Protein AF-A0A349HLI1-F1 (afdb_monomer)

Foldseek 3Di:
DPWDKDWDWWQFVVVRDTAIKIKTFACDPLQLVLCVVPQLVLLVVLVVVCVVVVPPFDNPPCNVDRVVVVRVVQVVDPQKIKMFMGGPNGTFKIWMKGWPPDFDPPPVGGRPTAIGTPDIDGRQLQRPRSNPPRGIDDRVVVVVVVRVVVRVVVPD

Radius of gyration: 16.55 Å; Cα contacts (8 Å, |Δi|>4): 261; chains: 1; bounding box: 39×35×40 Å

Mean predicted aligned error: 4.8 Å

Secondary structure (DSSP, 8-state):
----EEEEEEEETTTTEEEEEEEESS--HHHHHHIIIIIHHHHHHHHHHHHHT-------GGGG--HHHHHHHHHH-TTEEEEEEEETTEEEEEEEEE-SS-B--SGGGTT-B--EEEEEEE-GGGSTTTSSSPSEE-HHHHHHHHHHHHHHHTT-

Nearest PDB structures (foldseek):
  1s60-assembly1_A-2  TM=6.247E-01  e=1.470E-02  Salmonella enterica subsp. enterica serovar Enteritidis
  3mgd-assembly2_B  TM=5.304E-01  e=5.511E-03  Clostridium acetobutylicum
  1tiq-assembly1_A  TM=5.776E-01  e=2.259E-02  Bacillus subtilis
  4e2a-assembly1_A  TM=5.564E-01  e=2.124E-02  Streptococcus mutans
  2q0y-assembly1_A-2  TM=5.492E-01  e=8.707E-02  Cupriavidus pinatubonensis JMP134

Solvent-accessible surface area (backbone atoms only — not comparable to full-atom values): 8684 Å² total; per-residue (Å²): 131,84,77,52,70,42,85,44,71,32,39,31,55,89,77,75,37,80,40,74,27,37,40,32,67,38,61,51,72,65,48,45,49,41,41,61,70,49,35,52,55,46,45,55,51,36,50,52,55,34,65,75,61,75,49,90,45,62,72,64,89,63,75,84,63,57,61,63,63,50,41,53,54,28,75,73,35,91,49,31,44,31,28,27,32,34,42,92,90,37,62,46,30,44,36,34,34,38,44,76,82,48,56,37,78,52,82,96,45,55,71,38,56,38,67,41,77,80,43,76,49,62,32,45,46,43,36,78,66,42,35,77,80,38,51,49,43,57,63,69,58,51,52,54,48,48,50,51,52,50,26,54,72,75,68,91

Sequence (156 aa):
MTNQTFPISLLHIPTDKPVDAELLCTIGKEQIADWEKFWIPAKKEGLKASQESQLHKSIPGSRHWNWDKKANHANSFLACSGYSIVCEGRTEGLMVITKSIHSARLESQKGKPLIYVDYIETAPWNIKGFMPPGKYSGIGSIFLNTAIQVSVHEGY

pLDDT: mean 90.2, std 10.73, range [41.09, 98.56]

Structure (mmCIF, N/CA/C/O backbone):
data_AF-A0A349HLI1-F1
#
_entry.id   AF-A0A349HLI1-F1
#
loop_
_atom_site.group_PDB
_atom_site.id
_atom_site.type_symbol
_atom_site.label_atom_id
_atom_site.label_alt_id
_atom_site.label_comp_id
_atom_site.label_asym_id
_atom_site.label_entity_id
_atom_site.label_seq_id
_atom_site.pdbx_PDB_ins_code
_atom_site.Cartn_x
_atom_site.Cartn_y
_atom_site.Cartn_z
_atom_site.occupancy
_atom_site.B_iso_or_equiv
_atom_site.auth_seq_id
_atom_site.auth_comp_id
_atom_site.auth_asym_id
_atom_site.auth_atom_id
_atom_site.pdbx_PDB_model_num
ATOM 1 N N . MET A 1 1 ? 1.586 -15.143 15.182 1.00 41.09 1 MET A N 1
ATOM 2 C CA . MET A 1 1 ? 0.354 -14.497 14.691 1.00 41.09 1 MET A CA 1
ATOM 3 C C . MET A 1 1 ? 0.282 -14.810 13.212 1.00 41.09 1 MET A C 1
ATOM 5 O O . MET A 1 1 ? 1.237 -14.513 12.510 1.00 41.09 1 MET A O 1
ATOM 9 N N . THR A 1 2 ? -0.735 -15.536 12.769 1.00 45.56 2 THR A N 1
ATOM 10 C CA . THR A 1 2 ? -0.939 -15.854 11.352 1.00 45.56 2 THR A CA 1
ATOM 11 C C . THR A 1 2 ? -1.251 -14.555 10.616 1.00 45.56 2 THR A C 1
ATOM 13 O O . THR A 1 2 ? -2.213 -13.875 10.961 1.00 45.56 2 THR A O 1
ATOM 16 N N . ASN A 1 3 ? -0.412 -14.177 9.650 1.00 65.88 3 ASN A N 1
ATOM 17 C CA . ASN 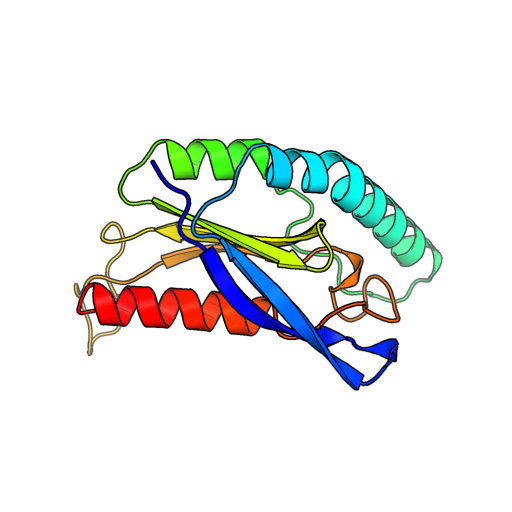A 1 3 ? -0.676 -13.020 8.801 1.00 65.88 3 ASN A CA 1
ATOM 18 C C . ASN A 1 3 ? -1.931 -13.317 7.981 1.00 65.88 3 ASN A C 1
ATOM 20 O O . ASN A 1 3 ? -1.923 -14.224 7.153 1.00 65.88 3 ASN A O 1
ATOM 24 N N . GLN A 1 4 ? -3.014 -12.592 8.247 1.00 88.44 4 GLN A N 1
ATOM 25 C CA . GLN A 1 4 ? -4.243 -12.727 7.481 1.00 88.44 4 GLN A CA 1
ATOM 26 C C . GLN A 1 4 ? -4.014 -12.197 6.064 1.00 88.44 4 GLN A C 1
ATOM 28 O O . GLN A 1 4 ? -3.481 -11.097 5.887 1.00 88.44 4 GLN A O 1
ATOM 33 N N . THR A 1 5 ? -4.407 -12.991 5.072 1.00 94.06 5 THR A N 1
ATOM 34 C CA . THR A 1 5 ? -4.314 -12.651 3.653 1.00 94.06 5 THR A CA 1
ATOM 35 C C . THR A 1 5 ? -5.683 -12.766 2.995 1.00 94.06 5 THR A C 1
ATOM 37 O O . THR A 1 5 ? -6.521 -13.572 3.405 1.00 94.06 5 THR A O 1
ATOM 40 N N . PHE A 1 6 ? -5.922 -11.931 1.989 1.00 96.50 6 PHE A N 1
ATOM 41 C CA . PHE A 1 6 ? -7.156 -11.918 1.215 1.00 96.50 6 PHE A CA 1
ATOM 42 C C . PHE A 1 6 ? -6.840 -11.918 -0.282 1.00 96.50 6 PHE A C 1
ATOM 44 O O . PHE A 1 6 ? -6.032 -11.092 -0.717 1.00 96.50 6 PHE A O 1
ATOM 51 N N . PRO A 1 7 ? -7.484 -12.787 -1.080 1.00 97.44 7 PRO A N 1
ATOM 52 C CA . PRO A 1 7 ? -7.351 -12.738 -2.527 1.00 97.44 7 PRO A CA 1
ATOM 53 C C . PRO A 1 7 ? -8.019 -11.471 -3.066 1.00 97.44 7 PRO A C 1
ATOM 55 O O . PRO A 1 7 ? -9.134 -11.114 -2.679 1.00 97.44 7 PRO A O 1
ATOM 58 N N . ILE A 1 8 ? -7.328 -10.793 -3.971 1.00 97.88 8 ILE A N 1
ATOM 59 C CA . ILE A 1 8 ? -7.789 -9.595 -4.672 1.00 97.88 8 ILE A CA 1
ATOM 60 C C . ILE A 1 8 ? -7.385 -9.696 -6.145 1.00 97.88 8 ILE A C 1
ATOM 62 O O . ILE A 1 8 ? -6.603 -10.560 -6.533 1.00 97.88 8 ILE A O 1
ATOM 66 N N . SER A 1 9 ? -7.894 -8.787 -6.973 1.00 97.62 9 SER A N 1
ATOM 67 C CA . SER A 1 9 ? -7.484 -8.688 -8.371 1.00 97.62 9 SER A CA 1
ATOM 68 C C . SER A 1 9 ? -6.987 -7.284 -8.689 1.00 97.62 9 SER A C 1
ATOM 70 O O . SER A 1 9 ? -7.598 -6.291 -8.285 1.00 97.62 9 SER A O 1
ATOM 72 N N . LEU A 1 10 ? -5.870 -7.206 -9.409 1.00 97.44 10 LEU A N 1
ATOM 73 C CA . LEU A 1 10 ? -5.335 -5.974 -9.983 1.00 97.44 10 LEU A CA 1
ATOM 74 C C . LEU A 1 10 ? -5.525 -5.991 -11.496 1.00 97.44 10 LEU A C 1
ATOM 76 O O . LEU A 1 10 ? -5.488 -7.046 -12.119 1.00 97.44 10 LEU A O 1
ATOM 80 N N . LEU A 1 11 ? -5.658 -4.820 -12.112 1.00 97.38 11 LEU A N 1
ATOM 81 C CA . LEU A 1 11 ? -5.651 -4.722 -13.570 1.00 97.38 11 LEU A CA 1
ATOM 82 C C . LEU A 1 11 ? -4.210 -4.547 -14.056 1.00 97.38 11 LEU A C 1
ATOM 84 O O . LEU A 1 11 ? -3.567 -3.545 -13.730 1.00 97.38 11 LEU A O 1
ATOM 88 N N . HIS A 1 12 ? -3.715 -5.494 -14.849 1.00 96.94 12 HIS A N 1
ATOM 89 C CA . HIS A 1 12 ? -2.435 -5.376 -15.539 1.00 96.94 12 HIS A CA 1
ATOM 90 C C . HIS A 1 12 ? -2.589 -4.469 -16.759 1.00 96.94 12 HIS A C 1
ATOM 92 O O . HIS A 1 12 ? -3.244 -4.826 -17.738 1.00 96.94 12 HIS A O 1
ATOM 98 N N . ILE A 1 13 ? -1.983 -3.286 -16.687 1.00 94.25 13 ILE A N 1
ATOM 99 C CA . ILE A 1 13 ? -2.184 -2.197 -17.650 1.00 94.25 13 ILE A CA 1
ATOM 100 C C . ILE A 1 13 ? -1.736 -2.587 -19.071 1.00 94.25 13 ILE A C 1
ATOM 102 O O . ILE A 1 13 ? -2.492 -2.320 -20.002 1.00 94.25 13 ILE A O 1
ATOM 106 N N . PRO A 1 14 ? -0.570 -3.233 -19.292 1.00 93.50 14 PRO A N 1
ATOM 107 C CA . PRO A 1 14 ? -0.134 -3.587 -20.644 1.00 93.50 14 PRO A CA 1
ATOM 108 C C . PRO A 1 14 ? -1.065 -4.553 -21.384 1.00 93.50 14 PRO A C 1
ATOM 110 O O . PRO A 1 14 ? -1.146 -4.496 -22.607 1.00 93.50 14 PRO A O 1
ATOM 113 N N . THR A 1 15 ? -1.734 -5.463 -20.668 1.00 94.75 15 THR A N 1
ATOM 114 C CA . THR A 1 15 ? -2.597 -6.487 -21.286 1.00 94.75 15 THR A CA 1
ATOM 115 C C . THR A 1 15 ? -4.085 -6.222 -21.111 1.00 94.75 15 THR A C 1
ATOM 117 O O . THR A 1 15 ? -4.874 -6.977 -21.667 1.00 94.75 15 THR A O 1
ATOM 120 N N . ASP A 1 16 ? -4.453 -5.228 -20.302 1.00 94.62 16 ASP A N 1
ATOM 121 C CA . ASP A 1 16 ? -5.826 -4.919 -19.890 1.00 94.62 16 ASP A CA 1
ATOM 122 C C . ASP A 1 16 ? -6.578 -6.138 -19.321 1.00 94.62 16 ASP A C 1
ATOM 124 O O . ASP A 1 16 ? -7.729 -6.418 -19.649 1.00 94.62 16 ASP A O 1
ATOM 128 N N . LYS A 1 17 ? -5.885 -6.931 -18.491 1.00 96.44 17 LYS A N 1
ATOM 129 C CA . LYS A 1 17 ? -6.437 -8.159 -17.897 1.00 96.44 17 LYS A CA 1
ATOM 130 C C . LYS A 1 17 ? -6.345 -8.136 -16.376 1.00 96.44 17 LYS A C 1
ATOM 132 O O . LYS A 1 17 ? -5.354 -7.620 -15.851 1.00 96.44 17 LYS A O 1
ATOM 137 N N . PRO A 1 18 ? -7.336 -8.708 -15.673 1.00 97.12 18 PRO A N 1
ATOM 138 C CA . PRO A 1 18 ? -7.218 -8.956 -14.247 1.00 97.12 18 PRO A CA 1
ATOM 139 C C . PRO A 1 18 ? -6.089 -9.959 -13.978 1.00 97.12 18 PRO A C 1
ATOM 141 O O . PRO A 1 18 ? -5.917 -10.926 -14.721 1.00 97.12 18 PRO A O 1
ATOM 144 N N . VAL A 1 19 ? -5.330 -9.712 -12.917 1.00 97.69 19 VAL A N 1
ATOM 145 C CA . VAL A 1 19 ? -4.264 -10.576 -12.402 1.00 97.69 19 VAL A CA 1
ATOM 146 C C . VAL A 1 19 ? -4.502 -10.792 -10.916 1.00 97.69 19 VAL A C 1
ATOM 148 O O . VAL A 1 19 ? -4.868 -9.855 -10.199 1.00 97.69 19 VAL A O 1
ATOM 151 N N . ASP A 1 20 ? -4.314 -12.030 -10.473 1.00 98.12 20 ASP A N 1
ATOM 152 C CA . ASP A 1 20 ? -4.472 -12.414 -9.076 1.00 98.12 20 ASP A CA 1
ATOM 153 C C . ASP A 1 20 ? -3.380 -11.778 -8.212 1.00 98.12 20 ASP A C 1
ATOM 155 O O . ASP A 1 20 ? -2.196 -11.759 -8.560 1.00 98.12 20 ASP A O 1
ATOM 159 N N . ALA A 1 21 ? -3.797 -11.248 -7.071 1.00 98.25 21 ALA A N 1
ATOM 160 C CA . ALA A 1 21 ? -2.929 -10.621 -6.092 1.00 98.25 21 ALA A CA 1
ATOM 161 C C . ALA A 1 21 ? -3.444 -10.902 -4.677 1.00 98.25 21 ALA A C 1
ATOM 163 O O . ALA A 1 21 ? -4.558 -11.389 -4.470 1.00 98.25 21 ALA A O 1
ATOM 164 N N . GLU A 1 22 ? -2.632 -10.561 -3.687 1.00 98.12 22 GLU A N 1
ATOM 165 C CA . GLU A 1 22 ? -2.934 -10.788 -2.282 1.00 98.12 22 GLU A CA 1
ATOM 166 C C . GLU A 1 22 ? -2.857 -9.477 -1.506 1.00 98.12 22 GLU A C 1
ATOM 168 O O . GLU A 1 22 ? -1.885 -8.727 -1.608 1.00 98.12 22 GLU A O 1
ATOM 173 N N . LEU A 1 23 ? -3.883 -9.207 -0.705 1.00 98.06 23 LEU A N 1
ATOM 174 C CA . LEU A 1 23 ? -3.856 -8.189 0.337 1.00 98.06 23 LEU A CA 1
ATOM 175 C C . LEU A 1 23 ? -3.449 -8.857 1.649 1.00 98.06 23 LEU A C 1
ATOM 177 O O . LEU A 1 23 ? -4.167 -9.713 2.161 1.00 98.06 23 LEU A O 1
ATOM 181 N N . LEU A 1 24 ? -2.331 -8.432 2.221 1.00 97.12 24 LEU A N 1
ATOM 182 C CA . LEU A 1 24 ? -1.838 -8.889 3.513 1.00 97.12 24 LEU A CA 1
ATOM 183 C C . LEU A 1 24 ? -2.191 -7.846 4.578 1.00 97.12 24 LEU A C 1
ATOM 185 O O . LEU A 1 24 ? -1.950 -6.649 4.395 1.00 97.12 24 LEU A O 1
ATOM 189 N N . CYS A 1 25 ? -2.683 -8.291 5.733 1.00 94.56 25 CYS A N 1
ATOM 190 C CA . CYS A 1 25 ? -2.925 -7.446 6.911 1.00 94.56 25 CYS A CA 1
ATOM 191 C C . CYS A 1 25 ? -1.658 -7.228 7.747 1.00 94.56 25 CYS A C 1
ATOM 193 O O . CYS A 1 25 ? -1.681 -7.307 8.975 1.00 94.56 25 CYS A O 1
ATOM 195 N N . THR A 1 26 ? -0.527 -7.030 7.074 1.00 93.75 26 THR A N 1
ATOM 196 C CA . THR A 1 26 ? 0.738 -6.683 7.712 1.00 93.75 26 THR A CA 1
ATOM 197 C C . THR A 1 26 ? 1.686 -6.011 6.721 1.00 93.75 26 THR A C 1
ATOM 199 O O . THR A 1 26 ? 1.518 -6.113 5.501 1.00 93.75 26 THR A O 1
ATOM 202 N N . ILE A 1 27 ? 2.721 -5.366 7.256 1.00 95.38 27 ILE A N 1
ATOM 203 C CA . ILE A 1 27 ? 3.931 -5.005 6.518 1.00 95.38 27 ILE A CA 1
ATOM 204 C C . ILE A 1 27 ? 5.083 -5.780 7.159 1.00 95.38 27 ILE A C 1
ATOM 206 O O . ILE A 1 27 ? 5.583 -5.411 8.225 1.00 95.38 27 ILE A O 1
ATOM 210 N N . GLY A 1 28 ? 5.455 -6.894 6.526 1.00 93.19 28 GLY A N 1
ATOM 211 C CA . GLY A 1 28 ? 6.505 -7.787 6.998 1.00 93.19 28 GLY A CA 1
ATOM 212 C C . GLY A 1 28 ? 7.900 -7.394 6.512 1.00 93.19 28 GLY A C 1
ATOM 213 O O . GLY A 1 28 ? 8.085 -6.470 5.720 1.00 93.19 28 GLY A O 1
ATOM 214 N N . LYS A 1 29 ? 8.904 -8.156 6.961 1.00 94.38 29 LYS A N 1
ATOM 215 C CA . LYS A 1 29 ? 10.306 -7.969 6.549 1.00 94.38 29 LYS A CA 1
ATOM 216 C C . LYS A 1 29 ? 10.498 -8.126 5.040 1.00 94.38 29 LYS A C 1
ATOM 218 O O . LYS A 1 29 ? 11.302 -7.407 4.465 1.00 94.38 29 LYS A O 1
ATOM 223 N N . GLU A 1 30 ? 9.753 -9.031 4.409 1.00 95.44 30 GLU A N 1
ATOM 224 C CA . GLU A 1 30 ? 9.801 -9.244 2.957 1.00 95.44 30 GLU A CA 1
ATOM 225 C C . GLU A 1 30 ? 9.322 -8.007 2.196 1.00 95.44 30 GLU A C 1
ATOM 227 O O . GLU A 1 30 ? 9.994 -7.554 1.276 1.00 95.44 30 GLU A O 1
ATOM 232 N N . GLN A 1 31 ? 8.226 -7.388 2.643 1.00 96.75 31 GLN A N 1
ATOM 233 C CA . GLN A 1 31 ? 7.703 -6.170 2.024 1.00 96.75 31 GLN A CA 1
ATOM 234 C C . GLN A 1 31 ? 8.664 -4.986 2.170 1.00 96.75 31 GLN A C 1
ATOM 236 O O . GLN A 1 31 ? 8.829 -4.195 1.239 1.00 96.75 31 GLN A O 1
ATOM 241 N N . ILE A 1 32 ? 9.326 -4.868 3.324 1.00 96.94 32 ILE A N 1
ATOM 242 C CA . ILE A 1 32 ? 10.372 -3.858 3.524 1.00 96.94 32 ILE A CA 1
ATOM 243 C C . ILE A 1 32 ? 11.588 -4.150 2.640 1.00 96.94 32 ILE A C 1
ATOM 245 O O . ILE A 1 32 ? 12.098 -3.232 1.999 1.00 96.94 32 ILE A O 1
ATOM 249 N N . ALA A 1 33 ? 12.006 -5.412 2.524 1.00 96.94 33 ALA A N 1
ATOM 250 C CA . ALA A 1 33 ? 13.108 -5.802 1.650 1.00 96.94 33 ALA A CA 1
ATOM 251 C C . ALA A 1 33 ? 12.804 -5.504 0.171 1.00 96.94 33 ALA A C 1
ATOM 253 O O . ALA A 1 33 ? 13.665 -4.978 -0.534 1.00 96.94 33 ALA A O 1
ATOM 254 N N . ASP A 1 34 ? 11.583 -5.768 -0.298 1.00 97.31 34 ASP A N 1
ATOM 255 C CA . ASP A 1 34 ? 11.140 -5.411 -1.649 1.00 97.31 34 ASP A CA 1
ATOM 256 C C . ASP A 1 34 ? 11.171 -3.900 -1.881 1.00 97.31 34 ASP A C 1
ATOM 258 O O . ASP A 1 34 ? 11.633 -3.422 -2.924 1.00 97.31 34 ASP A O 1
ATOM 262 N N . TRP A 1 35 ? 10.693 -3.133 -0.902 1.00 96.50 35 TRP A N 1
ATOM 263 C CA . TRP A 1 35 ? 10.722 -1.680 -0.959 1.00 96.50 35 TRP A CA 1
ATOM 264 C C . TRP A 1 35 ? 12.162 -1.153 -1.080 1.00 96.50 35 TRP A C 1
ATOM 266 O O . TRP A 1 35 ? 12.459 -0.340 -1.963 1.00 96.50 35 TRP A O 1
ATOM 276 N N . GLU A 1 36 ? 13.083 -1.646 -0.256 1.00 95.44 36 GLU A N 1
ATOM 277 C CA . GLU A 1 36 ? 14.490 -1.240 -0.300 1.00 95.44 36 GLU A CA 1
ATOM 278 C C . GLU A 1 36 ? 15.174 -1.659 -1.602 1.00 95.44 36 GLU A C 1
ATOM 280 O O . GLU A 1 36 ? 15.878 -0.860 -2.228 1.00 95.44 36 GLU A O 1
ATOM 285 N N . LYS A 1 37 ? 14.946 -2.904 -2.026 1.00 96.50 37 LYS A N 1
ATOM 286 C CA . LYS A 1 37 ? 15.622 -3.519 -3.169 1.00 96.50 37 LYS A CA 1
ATOM 287 C C . LYS A 1 37 ? 15.101 -3.021 -4.511 1.00 96.50 37 LYS A C 1
ATOM 289 O O . LYS A 1 37 ? 15.895 -2.863 -5.434 1.00 96.50 37 LYS A O 1
ATOM 294 N N . PHE A 1 38 ? 13.797 -2.789 -4.644 1.00 95.88 38 PHE A N 1
ATOM 295 C CA . PHE A 1 38 ? 13.172 -2.476 -5.932 1.00 95.88 38 PHE A CA 1
ATOM 296 C C . PHE A 1 38 ? 12.613 -1.057 -5.990 1.00 95.88 38 PHE A C 1
ATOM 298 O O . PHE A 1 38 ? 12.839 -0.353 -6.976 1.00 95.88 38 PHE A O 1
ATOM 305 N N . TRP A 1 39 ? 11.922 -0.589 -4.945 1.00 95.06 39 TRP A N 1
ATOM 306 C CA . TRP A 1 39 ? 11.254 0.712 -5.016 1.00 95.06 39 TRP A CA 1
ATOM 307 C C . TRP A 1 39 ? 12.244 1.864 -4.894 1.00 95.06 39 TRP A C 1
ATOM 309 O O . TRP A 1 39 ? 12.134 2.837 -5.638 1.00 95.06 39 TRP A O 1
ATOM 319 N N . ILE A 1 40 ? 13.213 1.792 -3.976 1.00 93.00 40 ILE A N 1
ATOM 320 C CA . ILE A 1 40 ? 14.200 2.871 -3.814 1.00 93.00 40 ILE A CA 1
ATOM 321 C C . ILE A 1 40 ? 14.993 3.099 -5.115 1.00 93.00 40 ILE A C 1
ATOM 323 O O . ILE A 1 40 ? 15.073 4.257 -5.543 1.00 93.00 40 ILE A O 1
ATOM 327 N N . PRO A 1 41 ? 15.548 2.065 -5.783 1.00 93.62 41 PRO A N 1
ATOM 328 C CA . PRO A 1 41 ? 16.214 2.248 -7.070 1.00 93.62 41 PRO A CA 1
ATOM 329 C C . PRO A 1 41 ? 15.28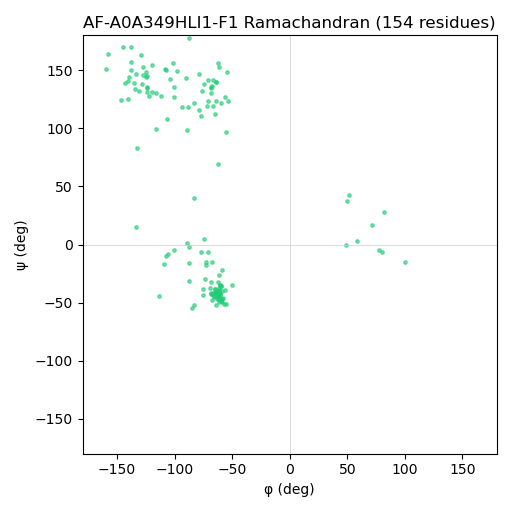1 2.789 -8.156 1.00 93.62 41 PRO A C 1
ATOM 331 O O . PRO A 1 41 ? 15.631 3.783 -8.791 1.00 93.62 41 PRO A O 1
ATOM 334 N N . ALA A 1 42 ? 14.075 2.230 -8.302 1.00 91.88 42 ALA A N 1
ATOM 335 C CA . ALA A 1 42 ? 13.111 2.682 -9.308 1.00 91.88 42 ALA A CA 1
ATOM 336 C C . ALA A 1 42 ? 12.685 4.146 -9.093 1.00 91.88 42 ALA A C 1
ATOM 338 O O . ALA A 1 42 ? 12.576 4.914 -10.047 1.00 91.88 42 ALA A O 1
ATOM 339 N N . LYS A 1 43 ? 12.525 4.593 -7.837 1.00 90.12 43 LYS A N 1
ATOM 340 C CA . LYS A 1 43 ? 12.283 6.013 -7.525 1.00 90.12 43 LYS A CA 1
ATOM 341 C C . LYS A 1 43 ? 13.446 6.893 -7.962 1.00 90.12 43 LYS A C 1
ATOM 343 O O . LYS A 1 43 ? 13.217 7.956 -8.531 1.00 90.12 43 LYS A O 1
ATOM 348 N N . LYS A 1 44 ? 14.689 6.480 -7.700 1.00 89.62 44 LYS A N 1
ATOM 349 C CA . LYS A 1 44 ? 15.877 7.241 -8.122 1.00 89.62 44 LYS A CA 1
ATOM 350 C C . LYS A 1 44 ? 15.956 7.344 -9.645 1.00 89.62 44 LYS A C 1
ATOM 352 O O . LYS A 1 44 ? 16.258 8.419 -10.151 1.00 89.62 44 LYS A O 1
ATOM 357 N N . GLU A 1 45 ? 15.671 6.258 -10.353 1.00 89.12 45 GLU A N 1
ATOM 358 C CA . GLU A 1 45 ? 15.646 6.218 -11.817 1.00 89.12 45 GLU A CA 1
ATOM 359 C C . GLU A 1 45 ? 14.551 7.124 -12.393 1.00 89.12 45 GLU A C 1
ATOM 361 O O . GLU A 1 45 ? 14.851 8.019 -13.183 1.00 89.12 45 GLU A O 1
ATOM 366 N N . GLY A 1 46 ? 13.308 6.983 -11.923 1.00 86.06 46 GLY A N 1
ATOM 367 C CA . GLY A 1 46 ? 12.190 7.811 -12.380 1.00 86.06 46 GLY A CA 1
ATOM 368 C C . GLY A 1 46 ? 12.395 9.305 -12.103 1.00 86.06 46 GLY A C 1
ATOM 369 O O . GLY A 1 46 ? 12.039 10.145 -12.929 1.00 86.06 46 GLY A O 1
ATOM 370 N N . LEU A 1 47 ? 13.038 9.661 -10.983 1.00 85.56 47 LEU A N 1
ATOM 371 C CA . LEU A 1 47 ? 13.395 11.051 -10.681 1.00 85.56 47 LEU A CA 1
ATOM 372 C C . LEU A 1 47 ? 14.432 11.614 -11.660 1.00 85.56 47 LEU A C 1
ATOM 374 O O . LEU A 1 47 ? 14.250 12.737 -12.127 1.00 85.56 47 LEU A O 1
ATOM 378 N N . LYS A 1 48 ? 15.481 10.851 -11.995 1.00 85.31 48 LYS A N 1
ATOM 379 C CA . LYS A 1 48 ? 16.483 11.268 -12.993 1.00 85.31 48 LYS A CA 1
ATOM 380 C C . LYS A 1 48 ? 15.835 11.475 -14.362 1.00 85.31 48 LYS A C 1
ATOM 382 O O . LYS A 1 48 ? 15.950 12.553 -14.937 1.00 85.31 48 LYS A O 1
ATOM 387 N N . ALA A 1 49 ? 15.044 10.501 -14.813 1.00 81.19 49 ALA A N 1
ATOM 388 C CA . ALA A 1 49 ? 14.328 10.582 -16.084 1.00 81.19 49 ALA A CA 1
ATOM 389 C C . ALA A 1 49 ? 13.337 11.764 -16.132 1.00 81.19 49 ALA A C 1
ATOM 391 O O . ALA A 1 49 ? 13.135 12.386 -17.178 1.00 81.19 49 ALA A O 1
ATOM 392 N N . SER A 1 50 ? 12.706 12.110 -15.006 1.00 77.75 50 SER A N 1
ATOM 393 C CA . SER A 1 50 ? 11.832 13.285 -14.917 1.00 77.75 50 SER A CA 1
ATOM 394 C C . SER A 1 50 ? 12.600 14.604 -15.012 1.00 77.75 50 SER A C 1
ATOM 396 O O . SER A 1 50 ? 12.082 15.542 -15.610 1.00 77.75 50 SER A O 1
ATOM 398 N N . GLN A 1 51 ? 13.799 14.693 -14.432 1.00 76.12 51 GLN A N 1
ATOM 399 C CA . GLN A 1 51 ? 14.630 15.900 -14.496 1.00 76.12 51 GLN A CA 1
ATOM 400 C C . GLN A 1 51 ? 15.152 16.149 -15.914 1.00 76.12 51 GLN A C 1
ATOM 402 O O . GLN A 1 51 ? 15.109 17.279 -16.392 1.00 76.12 51 GLN A O 1
ATOM 407 N N . GLU A 1 52 ? 15.588 15.092 -16.598 1.00 74.25 52 GLU A N 1
ATOM 408 C CA . GLU A 1 52 ? 16.114 15.163 -17.967 1.00 74.25 52 GLU A CA 1
ATOM 409 C C . GLU A 1 52 ? 15.033 15.506 -18.998 1.00 74.25 52 GLU A C 1
ATOM 411 O O . GLU A 1 52 ? 15.308 16.172 -19.991 1.00 74.25 52 GLU A O 1
ATOM 416 N N . SER A 1 53 ? 13.789 15.079 -18.761 1.00 66.88 53 SER A N 1
ATOM 417 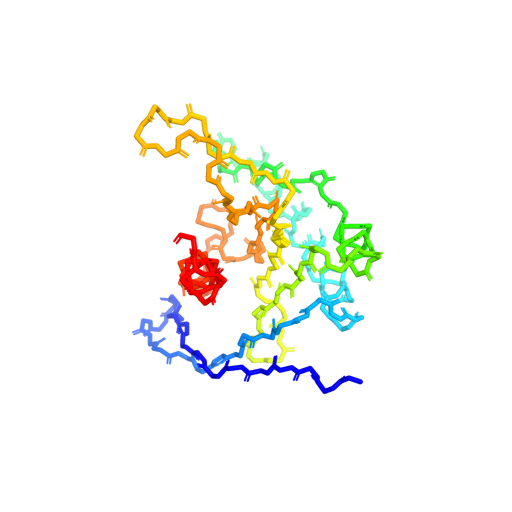C CA . SER A 1 53 ? 12.716 15.227 -19.747 1.00 66.88 53 SER A CA 1
ATOM 418 C C . SER A 1 53 ? 11.953 16.557 -19.694 1.00 66.88 53 SER A C 1
ATOM 420 O O . SER A 1 53 ? 11.058 16.726 -20.518 1.00 66.88 53 SER A O 1
ATOM 422 N N . GLN A 1 54 ? 12.254 17.479 -18.757 1.00 59.03 54 GLN A N 1
ATOM 423 C CA . GLN A 1 54 ? 11.563 18.778 -18.516 1.00 59.03 54 GLN A CA 1
ATOM 424 C C . GLN A 1 54 ? 10.021 18.731 -18.415 1.00 59.03 54 GLN A C 1
ATOM 426 O O . GLN A 1 54 ? 9.364 19.739 -18.162 1.00 59.03 54 GLN A O 1
ATOM 431 N N . LEU A 1 55 ? 9.422 17.555 -18.552 1.00 55.81 55 LEU A N 1
ATOM 432 C CA . LEU A 1 55 ? 8.034 17.275 -18.268 1.00 55.81 55 LEU A CA 1
ATOM 433 C C . LEU A 1 55 ? 7.881 17.317 -16.750 1.00 55.81 55 LEU A C 1
ATOM 435 O O . LEU A 1 55 ? 8.551 16.567 -16.038 1.00 55.81 55 LEU A O 1
ATOM 439 N N . HIS A 1 56 ? 6.981 18.171 -16.259 1.00 51.47 56 HIS A N 1
ATOM 440 C CA . HIS A 1 56 ? 6.479 18.144 -14.884 1.00 51.47 56 HIS A CA 1
ATOM 441 C C . HIS A 1 56 ? 5.741 16.815 -14.632 1.00 51.47 56 HIS A C 1
ATOM 443 O O . HIS A 1 56 ? 4.516 16.765 -14.537 1.00 51.47 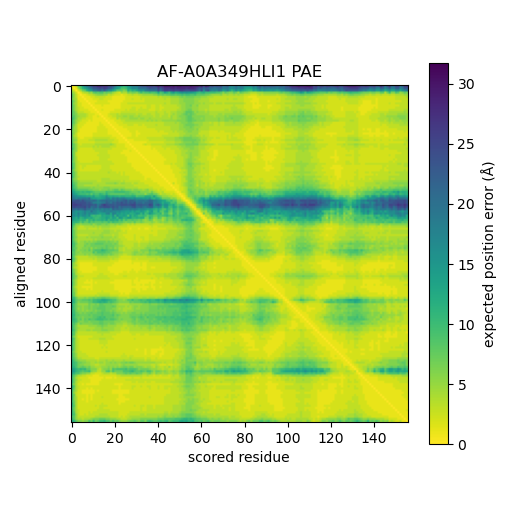56 HIS A O 1
ATOM 449 N N . LYS A 1 57 ? 6.477 15.703 -14.586 1.00 59.62 57 LYS A N 1
ATOM 450 C CA . LYS A 1 57 ? 5.951 14.390 -14.228 1.00 59.62 57 LYS A CA 1
ATOM 451 C C . LYS A 1 57 ? 5.732 14.391 -12.725 1.00 59.62 57 LYS A C 1
ATOM 453 O O . LYS A 1 57 ? 6.535 14.943 -11.975 1.00 59.62 57 LYS A O 1
ATOM 458 N N . SER A 1 58 ? 4.610 13.825 -12.291 1.00 59.25 58 SER A N 1
ATOM 459 C CA . SER A 1 58 ? 4.191 13.791 -10.893 1.00 59.25 58 SER A CA 1
ATOM 460 C C . SER A 1 58 ? 5.282 13.173 -10.018 1.00 59.25 58 SER A C 1
ATOM 462 O O . SER A 1 58 ? 5.398 11.954 -9.918 1.00 59.25 58 SER A O 1
ATOM 464 N N . ILE A 1 59 ? 6.102 14.021 -9.392 1.00 61.97 59 ILE A N 1
ATOM 465 C CA . ILE A 1 59 ? 7.080 13.591 -8.397 1.00 61.97 59 ILE A CA 1
ATOM 466 C C . ILE A 1 59 ? 6.279 13.020 -7.225 1.00 61.97 59 ILE A C 1
ATOM 468 O O . ILE A 1 59 ? 5.442 13.740 -6.672 1.00 61.97 59 ILE A O 1
ATOM 472 N N . PRO A 1 60 ? 6.513 11.763 -6.813 1.00 67.69 60 PRO A N 1
ATOM 473 C CA . PRO A 1 60 ? 5.786 11.197 -5.689 1.00 67.69 60 PRO A CA 1
ATOM 474 C C . PRO A 1 60 ? 6.036 12.029 -4.425 1.00 67.69 60 PRO A C 1
ATOM 476 O O . PRO A 1 60 ? 7.179 12.177 -3.982 1.00 67.69 60 PRO A O 1
ATOM 479 N N . GLY A 1 61 ? 4.970 12.555 -3.809 1.00 72.19 61 GLY A N 1
ATOM 480 C CA . GLY A 1 61 ? 5.056 13.289 -2.536 1.00 72.19 61 GLY A CA 1
ATOM 481 C C . GLY A 1 61 ? 5.665 12.448 -1.404 1.00 72.19 61 GLY A C 1
ATOM 482 O O . GLY A 1 61 ? 6.259 12.982 -0.469 1.00 72.19 61 GLY A O 1
ATOM 483 N N . SER A 1 62 ? 5.619 11.123 -1.547 1.00 76.69 62 SER A N 1
ATOM 484 C CA . SER A 1 62 ? 6.228 10.107 -0.687 1.00 76.69 62 SER A CA 1
ATOM 485 C C . SER A 1 62 ? 7.751 9.958 -0.835 1.00 76.69 62 SER A C 1
ATOM 487 O O . SER A 1 62 ? 8.339 9.079 -0.206 1.00 76.69 62 SER A O 1
ATOM 489 N N . ARG A 1 63 ? 8.446 10.794 -1.625 1.00 74.19 63 ARG A N 1
ATOM 490 C CA . ARG A 1 63 ? 9.908 10.685 -1.844 1.00 74.19 63 ARG A CA 1
ATOM 491 C C . ARG A 1 63 ? 10.729 10.586 -0.550 1.00 74.19 63 ARG A C 1
ATOM 493 O O . ARG A 1 63 ? 11.752 9.913 -0.527 1.00 74.19 63 ARG A O 1
ATOM 500 N N . HIS A 1 64 ? 10.297 11.273 0.503 1.00 79.56 64 HIS A N 1
ATOM 501 C CA . HIS A 1 64 ? 10.986 11.346 1.794 1.00 79.56 64 HIS A CA 1
ATOM 502 C C . HIS A 1 64 ? 10.573 10.231 2.771 1.00 79.56 64 HIS A C 1
ATOM 504 O O . HIS A 1 64 ? 11.027 10.210 3.914 1.00 79.56 64 HIS A O 1
ATOM 510 N N . TRP A 1 65 ? 9.684 9.323 2.365 1.00 90.75 65 TRP A N 1
ATOM 511 C CA . TRP A 1 65 ? 9.191 8.268 3.238 1.00 90.75 65 TRP A CA 1
ATOM 512 C C . TRP A 1 65 ? 10.227 7.166 3.410 1.00 90.75 65 TRP A C 1
ATOM 514 O O . TRP A 1 65 ? 10.771 6.647 2.438 1.00 90.75 65 TRP A O 1
ATOM 524 N N . ASN A 1 66 ? 10.444 6.783 4.666 1.00 93.12 66 ASN A N 1
ATOM 525 C CA . ASN A 1 66 ? 11.174 5.583 5.034 1.00 93.12 66 ASN A CA 1
ATOM 526 C C . ASN A 1 66 ? 10.158 4.551 5.546 1.00 93.12 66 ASN A C 1
ATOM 528 O O . ASN A 1 66 ? 9.581 4.748 6.617 1.00 93.12 66 ASN A O 1
ATOM 532 N N . TRP A 1 67 ? 9.898 3.505 4.759 1.00 95.00 67 TRP A N 1
ATOM 533 C CA . TRP A 1 67 ? 8.882 2.510 5.105 1.00 95.00 67 TRP A CA 1
ATOM 534 C C . TRP A 1 67 ? 9.304 1.575 6.223 1.00 95.00 67 TRP A C 1
ATOM 536 O O . TRP A 1 67 ? 8.434 1.194 6.993 1.00 95.00 67 TRP A O 1
ATOM 546 N N . ASP A 1 68 ? 10.595 1.289 6.384 1.00 93.00 68 ASP A N 1
ATOM 547 C CA . ASP A 1 68 ? 11.083 0.542 7.547 1.00 93.00 68 ASP A CA 1
ATOM 548 C C . ASP A 1 68 ? 10.680 1.254 8.852 1.00 93.00 68 ASP A C 1
ATOM 550 O O . ASP A 1 68 ? 9.980 0.694 9.695 1.00 93.00 68 ASP A O 1
ATOM 554 N N . LYS A 1 69 ? 10.971 2.557 8.971 1.00 92.62 69 LYS A N 1
ATOM 555 C CA . LYS A 1 69 ? 10.565 3.359 10.140 1.00 92.62 69 LYS A CA 1
ATOM 556 C C . LYS A 1 69 ? 9.047 3.413 10.327 1.00 92.62 69 LYS A C 1
ATOM 558 O O . LYS A 1 69 ? 8.567 3.317 11.454 1.00 92.62 69 LYS A O 1
ATOM 563 N N . LYS A 1 70 ? 8.288 3.586 9.240 1.00 92.31 70 LYS A N 1
ATOM 564 C CA . LYS A 1 70 ? 6.817 3.683 9.289 1.00 92.31 70 LYS A CA 1
ATOM 565 C C . LYS A 1 70 ? 6.162 2.361 9.676 1.00 92.31 70 LYS A C 1
ATOM 567 O O . LYS A 1 70 ? 5.243 2.369 10.488 1.00 92.31 70 LYS A O 1
ATOM 572 N N . ALA A 1 71 ? 6.642 1.247 9.130 1.00 91.06 71 ALA A N 1
ATOM 573 C CA . ALA A 1 71 ? 6.161 -0.085 9.464 1.00 91.06 71 ALA A CA 1
ATOM 574 C C . ALA A 1 71 ? 6.517 -0.445 10.908 1.00 91.06 71 ALA A C 1
ATOM 576 O O . ALA A 1 71 ? 5.653 -0.911 11.641 1.00 91.06 71 ALA A O 1
ATOM 577 N N . ASN A 1 72 ? 7.739 -0.141 11.356 1.00 90.00 72 ASN A N 1
ATOM 578 C CA . ASN A 1 72 ? 8.140 -0.344 12.749 1.00 90.00 72 ASN A CA 1
ATOM 579 C C . ASN A 1 72 ? 7.271 0.471 13.716 1.00 90.00 72 ASN A C 1
ATOM 581 O O . ASN A 1 72 ? 6.802 -0.068 14.716 1.00 90.00 72 ASN A O 1
ATOM 585 N N . HIS A 1 73 ? 6.987 1.737 13.397 1.00 87.19 73 HIS A N 1
ATOM 586 C CA . HIS A 1 73 ? 6.032 2.539 14.162 1.00 87.19 73 HIS A CA 1
ATOM 587 C C . HIS A 1 73 ? 4.637 1.897 14.183 1.00 87.19 73 HIS A C 1
ATOM 589 O O . HIS A 1 73 ? 4.079 1.706 15.258 1.00 87.19 73 HIS A O 1
ATOM 595 N N . ALA A 1 74 ? 4.087 1.504 13.029 1.00 86.62 74 ALA A N 1
ATOM 596 C CA . ALA A 1 74 ? 2.778 0.851 12.959 1.00 86.62 74 ALA A CA 1
ATOM 597 C C . ALA A 1 74 ? 2.723 -0.453 13.775 1.00 86.62 74 ALA A C 1
ATOM 599 O O . ALA A 1 74 ? 1.758 -0.689 14.488 1.00 86.62 74 ALA A O 1
ATOM 600 N N . ASN A 1 75 ? 3.786 -1.255 13.745 1.00 84.94 75 ASN A N 1
ATOM 601 C CA . ASN A 1 75 ? 3.887 -2.505 14.501 1.00 84.94 75 ASN A CA 1
ATOM 602 C C . ASN A 1 75 ? 4.076 -2.291 16.015 1.00 84.94 75 ASN A C 1
ATOM 604 O O . ASN A 1 75 ? 3.917 -3.235 16.786 1.00 84.94 75 ASN A O 1
ATOM 608 N N . SER A 1 76 ? 4.425 -1.075 16.450 1.00 87.25 76 SER A N 1
ATOM 609 C CA . SER A 1 76 ? 4.663 -0.749 17.864 1.00 87.25 76 SER A CA 1
ATOM 610 C C . SER A 1 76 ? 3.387 -0.341 18.611 1.00 87.25 76 SER A C 1
ATOM 612 O O . SER A 1 76 ? 3.380 -0.334 19.840 1.00 87.25 76 SER A O 1
ATOM 614 N N . PHE A 1 77 ? 2.305 -0.010 17.897 1.00 86.88 77 PHE A N 1
ATOM 615 C CA . PHE A 1 77 ? 1.043 0.442 18.485 1.00 86.88 77 PHE A CA 1
ATOM 616 C C . PHE A 1 77 ? -0.114 -0.462 18.063 1.00 86.88 77 PHE A C 1
ATOM 618 O O . PHE A 1 77 ? -0.376 -0.626 16.879 1.00 86.88 77 PHE A O 1
ATOM 625 N N . LEU A 1 78 ? -0.885 -0.960 19.034 1.00 86.31 78 LEU A N 1
ATOM 626 C CA . LEU A 1 78 ? -2.084 -1.779 18.779 1.00 86.31 78 LEU A CA 1
ATOM 627 C C . LEU A 1 78 ? -3.175 -1.038 17.989 1.00 86.31 78 LEU A C 1
ATOM 629 O O . LEU A 1 78 ? -3.989 -1.658 17.310 1.00 86.31 78 LEU A O 1
ATOM 633 N N . ALA A 1 79 ? -3.197 0.290 18.098 1.00 89.19 79 ALA A N 1
ATOM 634 C CA . ALA A 1 79 ? -4.114 1.147 17.360 1.00 89.19 79 ALA A CA 1
ATOM 635 C C . ALA A 1 79 ? -3.751 1.259 15.871 1.00 89.19 79 ALA A C 1
ATOM 637 O O . ALA A 1 79 ? -4.592 1.660 15.073 1.00 89.19 79 ALA A O 1
ATOM 638 N N . CYS A 1 80 ? -2.524 0.914 15.486 1.00 92.75 80 CYS A N 1
ATOM 639 C CA . CYS A 1 80 ? -2.062 1.011 14.113 1.00 92.75 80 CYS A CA 1
ATOM 640 C C . CYS A 1 80 ? -2.156 -0.349 13.416 1.00 92.75 80 CYS A C 1
ATOM 642 O O . CYS A 1 80 ? -2.028 -1.409 14.028 1.00 92.75 80 CYS A O 1
ATOM 644 N N . SER A 1 81 ? -2.387 -0.341 12.109 1.00 93.19 81 SER A N 1
ATOM 645 C CA . SER A 1 81 ? -2.401 -1.561 11.301 1.00 93.19 81 SER A CA 1
ATOM 646 C C . SER A 1 81 ? -1.736 -1.301 9.957 1.00 93.19 81 SER A C 1
ATOM 648 O O . SER A 1 81 ? -2.090 -0.362 9.242 1.00 93.19 81 SER A O 1
ATOM 650 N N . GLY A 1 82 ? -0.734 -2.121 9.641 1.00 95.50 82 GLY A N 1
ATOM 651 C CA . GLY A 1 82 ? -0.053 -2.117 8.353 1.00 95.50 82 GLY A CA 1
ATOM 652 C C . GLY A 1 82 ? -0.733 -3.063 7.369 1.00 95.50 82 GLY A C 1
ATOM 653 O O . GLY A 1 82 ? -1.174 -4.144 7.749 1.00 95.50 82 GLY A O 1
ATOM 654 N N . TYR A 1 83 ? -0.777 -2.672 6.103 1.00 97.12 83 TYR A N 1
ATOM 655 C CA . TYR A 1 83 ? -1.292 -3.472 5.001 1.00 97.12 83 TYR A CA 1
ATOM 656 C C . TYR A 1 83 ? -0.319 -3.425 3.834 1.00 97.12 83 TYR A C 1
ATOM 658 O O . TYR A 1 83 ? 0.319 -2.399 3.575 1.00 97.12 83 TYR A O 1
ATOM 666 N N . SER A 1 84 ? -0.244 -4.523 3.095 1.00 98.00 84 SER A N 1
ATOM 667 C CA . SER A 1 84 ? 0.541 -4.607 1.871 1.00 98.00 84 SER A CA 1
ATOM 668 C C . SER A 1 84 ? -0.222 -5.349 0.785 1.00 98.00 84 SER A C 1
ATOM 670 O O . SER A 1 84 ? -1.068 -6.191 1.074 1.00 98.00 84 SER A O 1
ATOM 672 N N . ILE A 1 85 ? 0.051 -5.000 -0.469 1.00 98.56 85 ILE A N 1
ATOM 673 C CA . ILE A 1 85 ? -0.456 -5.732 -1.630 1.00 98.56 85 ILE A CA 1
ATOM 674 C C . ILE A 1 85 ? 0.728 -6.401 -2.312 1.00 98.56 85 ILE A C 1
ATOM 676 O O . ILE A 1 85 ? 1.711 -5.725 -2.625 1.00 98.56 85 ILE A O 1
ATOM 680 N N . VAL A 1 86 ? 0.615 -7.704 -2.547 1.00 98.19 86 VAL A N 1
ATOM 681 C CA . VAL A 1 86 ? 1.614 -8.521 -3.235 1.00 98.19 86 VAL A CA 1
ATOM 682 C C . VAL A 1 86 ? 1.008 -9.064 -4.526 1.00 98.19 86 VAL A C 1
ATOM 684 O O . VAL A 1 86 ? -0.088 -9.613 -4.521 1.00 98.19 86 VAL A O 1
ATOM 687 N N . CYS A 1 87 ? 1.712 -8.903 -5.642 1.00 97.81 87 CYS A N 1
ATOM 688 C CA . CYS A 1 87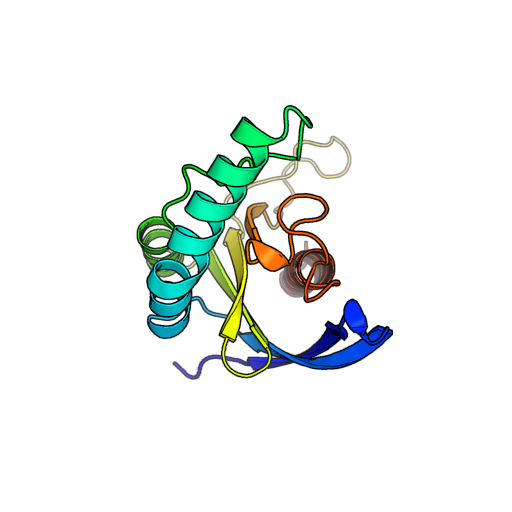 ? 1.322 -9.436 -6.945 1.00 97.81 87 CYS A CA 1
ATOM 689 C C . CYS A 1 87 ? 2.545 -10.077 -7.598 1.00 97.81 87 CYS A C 1
ATOM 691 O O . CYS A 1 87 ? 3.629 -9.494 -7.572 1.00 97.81 87 CYS A O 1
ATOM 693 N N . GLU A 1 88 ? 2.395 -11.282 -8.153 1.00 95.25 88 GLU A N 1
ATOM 694 C CA . GLU A 1 88 ? 3.509 -12.053 -8.737 1.00 95.25 88 GLU A CA 1
ATOM 695 C C . GLU A 1 88 ? 4.735 -12.161 -7.798 1.00 95.25 88 GLU A C 1
ATOM 697 O O . GLU A 1 88 ? 5.887 -12.063 -8.226 1.00 95.25 88 GLU A O 1
ATOM 702 N N . GLY A 1 89 ? 4.487 -12.308 -6.492 1.00 94.44 89 GLY A N 1
ATOM 703 C CA . GLY A 1 89 ? 5.534 -12.416 -5.472 1.00 94.44 89 GLY A CA 1
ATOM 704 C C . GLY A 1 89 ? 6.305 -11.121 -5.193 1.00 94.44 89 GLY A C 1
ATOM 705 O O . GLY A 1 89 ? 7.388 -11.185 -4.619 1.00 94.44 89 GLY A O 1
ATOM 706 N N . ARG A 1 90 ? 5.789 -9.955 -5.610 1.00 96.50 90 ARG A N 1
ATOM 707 C CA . ARG A 1 90 ? 6.394 -8.644 -5.335 1.00 96.50 90 ARG A CA 1
ATOM 708 C C . ARG A 1 90 ? 5.426 -7.703 -4.652 1.00 96.50 90 ARG A C 1
ATOM 710 O O . ARG A 1 90 ? 4.241 -7.666 -4.970 1.00 96.50 90 ARG A O 1
ATOM 717 N N . THR A 1 91 ? 5.960 -6.894 -3.750 1.00 98.06 91 THR A N 1
ATOM 718 C CA . THR A 1 91 ? 5.209 -5.841 -3.068 1.00 98.06 91 THR A CA 1
ATOM 719 C C . THR A 1 91 ? 4.892 -4.694 -4.027 1.00 98.06 91 THR A C 1
ATOM 721 O O . THR A 1 91 ? 5.789 -4.024 -4.543 1.00 98.06 91 THR A O 1
ATOM 724 N N . GLU A 1 92 ? 3.602 -4.438 -4.227 1.00 98.00 92 GLU A N 1
ATOM 725 C CA . GLU A 1 92 ? 3.064 -3.439 -5.159 1.00 98.00 92 GLU A CA 1
ATOM 726 C C . GLU A 1 92 ? 2.446 -2.225 -4.453 1.00 98.00 92 GLU A C 1
ATOM 728 O O . GLU A 1 92 ? 2.252 -1.170 -5.064 1.00 98.00 92 GLU A O 1
ATOM 733 N N . GLY A 1 93 ? 2.154 -2.341 -3.159 1.00 97.75 93 GLY A N 1
ATOM 734 C CA . GLY A 1 93 ? 1.553 -1.273 -2.375 1.00 97.75 93 GLY A CA 1
ATOM 735 C C . GLY A 1 93 ? 1.778 -1.450 -0.881 1.00 97.75 93 GLY A C 1
ATOM 736 O O . GLY A 1 93 ? 1.853 -2.581 -0.402 1.00 97.75 93 GLY A O 1
ATOM 737 N N . LEU A 1 94 ? 1.827 -0.335 -0.153 1.00 98.00 94 LEU A N 1
ATOM 738 C CA . LEU A 1 94 ? 1.901 -0.287 1.305 1.00 98.00 94 LEU A CA 1
ATOM 739 C C . LEU A 1 94 ? 0.920 0.755 1.854 1.00 98.00 94 LEU A C 1
ATOM 741 O O . LEU A 1 94 ? 0.808 1.859 1.313 1.00 98.00 94 LEU A O 1
ATOM 745 N N . MET A 1 95 ? 0.241 0.419 2.951 1.00 97.88 95 MET A N 1
ATOM 746 C CA . MET A 1 95 ? -0.656 1.320 3.675 1.00 97.88 95 MET A CA 1
ATOM 747 C C . MET A 1 95 ? -0.510 1.146 5.188 1.00 97.88 95 MET A C 1
ATOM 749 O O . MET A 1 95 ? -0.339 0.035 5.678 1.00 97.88 95 MET A O 1
ATOM 753 N N . VAL A 1 96 ? -0.617 2.240 5.938 1.00 97.00 96 VAL A N 1
ATOM 754 C CA . VAL A 1 96 ? -0.802 2.222 7.395 1.00 97.00 96 VAL A CA 1
ATOM 755 C C . VAL A 1 96 ? -2.061 3.000 7.727 1.00 97.00 96 VAL A C 1
ATOM 757 O O . 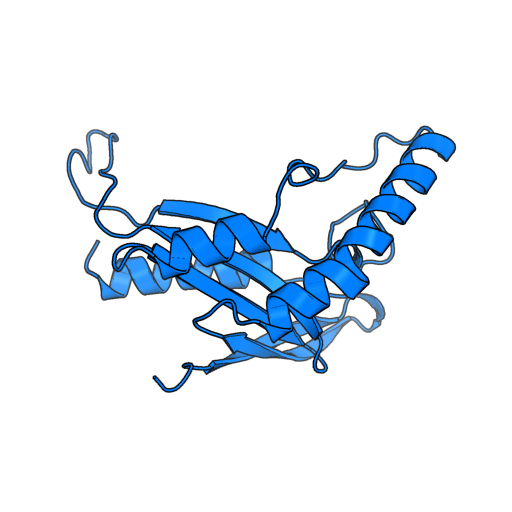VAL A 1 96 ? -2.263 4.099 7.204 1.00 97.00 96 VAL A O 1
ATOM 760 N N . ILE A 1 97 ? -2.877 2.425 8.604 1.00 96.25 97 ILE A N 1
ATOM 761 C CA . ILE A 1 97 ? -4.026 3.097 9.203 1.00 96.25 97 ILE A CA 1
ATOM 762 C C . ILE A 1 97 ? -3.870 3.165 10.720 1.00 96.25 97 ILE A C 1
ATOM 764 O O . ILE A 1 97 ? -3.251 2.283 11.322 1.00 96.25 97 ILE A O 1
ATOM 768 N N . THR A 1 98 ? -4.514 4.157 11.322 1.00 95.25 98 THR A N 1
ATOM 769 C CA . THR A 1 98 ? -4.654 4.325 12.766 1.00 95.25 98 THR A CA 1
ATOM 770 C C . THR A 1 98 ? -6.129 4.307 13.152 1.00 95.25 98 THR A C 1
ATOM 772 O O . THR A 1 98 ? -6.961 5.006 12.566 1.00 95.25 98 THR A O 1
ATOM 775 N N . LYS A 1 99 ? -6.444 3.508 14.170 1.00 91.56 99 LYS A N 1
ATOM 776 C CA . LYS A 1 99 ? -7.780 3.278 14.724 1.00 91.56 99 LYS A CA 1
ATOM 777 C C . LYS A 1 99 ? -7.949 4.029 16.039 1.00 91.56 99 LYS A C 1
ATOM 779 O O . LYS A 1 99 ? -7.014 4.107 16.827 1.00 91.56 99 LYS A O 1
ATOM 784 N N . SER A 1 100 ? -9.140 4.570 16.287 1.00 81.00 100 SER A N 1
ATOM 785 C CA . SER A 1 100 ? -9.577 5.110 17.592 1.00 81.00 100 SER A CA 1
ATOM 786 C C . SER A 1 100 ? -8.739 6.242 18.225 1.00 81.00 100 SER A C 1
ATOM 788 O O . SER A 1 100 ? -9.068 6.673 19.326 1.00 81.00 100 SER A O 1
ATOM 790 N N . ILE A 1 101 ? -7.686 6.752 17.572 1.00 86.94 101 ILE A N 1
ATOM 791 C CA . ILE A 1 101 ? -6.890 7.903 18.055 1.00 86.94 101 ILE A CA 1
ATOM 792 C C . ILE A 1 101 ? -7.491 9.232 17.582 1.00 86.94 101 ILE A C 1
ATOM 794 O O . ILE A 1 101 ? -7.392 10.255 18.260 1.00 86.94 101 ILE A O 1
ATOM 798 N N . HIS A 1 102 ? -8.119 9.226 16.408 1.00 89.75 102 HIS A N 1
ATOM 799 C CA . HIS A 1 102 ? -8.666 10.419 15.779 1.00 89.75 102 HIS A CA 1
ATOM 800 C C . HIS A 1 102 ? -10.192 10.43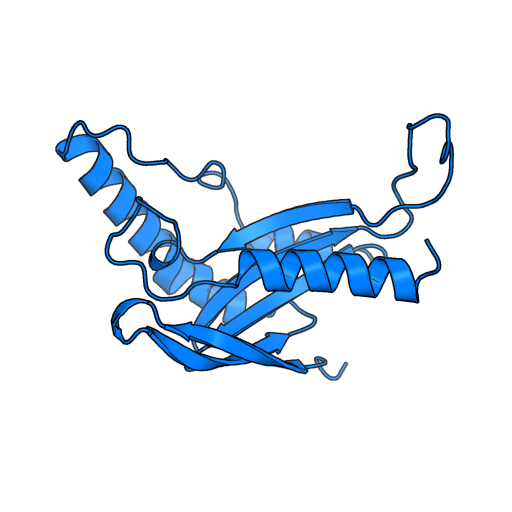1 15.849 1.00 89.75 102 HIS A C 1
ATOM 802 O O . HIS A 1 102 ? -10.846 9.387 15.810 1.00 89.75 102 HIS A O 1
ATOM 808 N N . SER A 1 103 ? -10.753 11.639 15.901 1.00 93.19 103 SER A N 1
ATOM 809 C CA . SER A 1 103 ? -12.196 11.861 15.918 1.00 93.19 103 SER A CA 1
ATOM 810 C C . SER A 1 103 ? -12.611 12.837 14.827 1.00 93.19 103 SER A C 1
ATOM 812 O O . SER A 1 103 ? -11.889 13.791 14.508 1.00 93.19 103 SER A O 1
ATOM 814 N N . ALA A 1 104 ? -13.797 12.615 14.272 1.00 92.69 104 ALA A N 1
ATOM 815 C CA . ALA A 1 104 ? -14.373 13.465 13.250 1.00 92.69 104 ALA A CA 1
ATOM 816 C C . ALA A 1 104 ? -14.650 14.875 13.795 1.00 92.69 104 ALA A C 1
ATOM 818 O O . ALA A 1 104 ? -15.084 15.071 14.934 1.00 92.69 104 ALA A O 1
ATOM 819 N N . ARG A 1 105 ? -14.372 15.873 12.950 1.00 93.44 105 ARG A N 1
ATOM 820 C CA . ARG A 1 105 ? -14.548 17.305 13.252 1.00 93.44 105 ARG A CA 1
ATOM 821 C C . ARG A 1 105 ? -15.730 17.937 12.517 1.00 93.44 105 ARG A C 1
ATOM 823 O O . ARG A 1 105 ? -16.071 19.077 12.807 1.00 93.44 105 ARG A O 1
ATOM 830 N N . LEU A 1 106 ? -16.329 17.220 11.565 1.00 93.94 106 LEU A N 1
ATOM 831 C CA . LEU A 1 106 ? -17.533 17.664 10.864 1.00 93.94 106 LEU A CA 1
ATOM 832 C C . LEU A 1 106 ? -18.712 17.680 11.834 1.00 93.94 106 LEU A C 1
ATOM 834 O O . LEU A 1 106 ? -18.882 16.727 12.587 1.00 93.94 106 LEU A O 1
ATOM 838 N N . GLU A 1 107 ? -19.537 18.726 11.792 1.00 94.81 107 GLU A N 1
ATOM 839 C CA . GLU A 1 107 ? -20.599 18.945 12.786 1.00 94.81 107 GLU A CA 1
ATOM 840 C C . GLU A 1 107 ? -21.569 17.753 12.893 1.00 94.81 107 GLU A C 1
ATOM 842 O O . GLU A 1 107 ? -21.908 17.326 13.991 1.00 94.81 107 GLU A O 1
ATOM 847 N N . SER A 1 108 ? -21.925 17.124 11.767 1.00 94.38 108 SER A N 1
ATOM 848 C CA . SER A 1 108 ? -22.804 15.943 11.722 1.00 94.38 108 SER A CA 1
ATOM 849 C C . SER A 1 108 ? -22.211 14.667 12.342 1.00 94.38 108 SER A C 1
ATOM 851 O O . SER A 1 108 ? -22.937 13.702 12.585 1.00 94.38 108 SER A O 1
ATOM 853 N N . GLN A 1 109 ? -20.899 14.631 12.579 1.00 91.19 109 GLN A N 1
ATOM 854 C CA . GLN A 1 109 ? -20.167 13.464 13.084 1.00 91.19 109 GLN A CA 1
ATOM 855 C C . GLN A 1 109 ? -19.213 13.819 14.231 1.00 91.19 109 GLN A C 1
ATOM 857 O O . GLN A 1 109 ? -18.325 13.040 14.569 1.00 91.19 109 GLN A O 1
ATOM 862 N N . LYS A 1 110 ? -19.363 14.998 14.832 1.00 95.00 110 LYS A N 1
ATOM 863 C CA . LYS A 1 110 ? -18.391 15.554 15.771 1.00 95.00 110 LYS A CA 1
ATOM 864 C C . LYS A 1 110 ? -18.125 14.603 16.938 1.00 95.00 110 LYS A C 1
ATOM 866 O O . LYS A 1 110 ? -19.050 14.157 17.609 1.00 95.00 110 LYS A O 1
ATOM 871 N N . GLY A 1 111 ? -16.850 14.298 17.171 1.00 93.00 111 GLY A N 1
ATOM 872 C CA . GLY A 1 111 ? -16.412 13.414 18.254 1.00 93.00 111 GLY A CA 1
ATOM 873 C C . GLY A 1 111 ? -16.543 11.915 17.965 1.00 93.00 111 GLY A C 1
ATOM 874 O O . GLY A 1 111 ? -16.034 11.121 18.753 1.00 93.00 111 GLY A O 1
ATOM 875 N N . LYS A 1 112 ? -17.153 11.506 16.842 1.00 92.38 112 LYS A N 1
ATOM 876 C CA . LYS A 1 112 ? -17.179 10.093 16.445 1.00 92.38 112 LYS A CA 1
ATOM 877 C C . LYS A 1 112 ? -15.768 9.612 16.093 1.00 92.38 112 LYS A C 1
ATOM 879 O O . LYS A 1 112 ? -15.010 10.387 15.499 1.00 92.38 112 LYS A O 1
ATOM 884 N N . PRO A 1 113 ? -15.397 8.375 16.452 1.00 92.44 113 PRO A N 1
ATOM 885 C CA . PRO A 1 113 ? -14.128 7.795 16.030 1.00 92.44 113 PRO A CA 1
ATOM 886 C C . PRO A 1 113 ? -14.059 7.688 14.500 1.00 92.44 113 PRO A C 1
ATOM 888 O O . PRO A 1 113 ? -15.085 7.605 13.829 1.00 92.44 113 PRO A O 1
ATOM 891 N N . LEU A 1 114 ? -12.848 7.713 13.946 1.00 93.06 114 LEU A N 1
ATOM 892 C CA . LEU A 1 114 ? -12.617 7.477 12.521 1.00 93.06 114 LEU A CA 1
ATOM 893 C C . LEU A 1 114 ? -11.396 6.587 12.300 1.00 93.06 114 LEU A C 1
ATOM 895 O O . LEU A 1 114 ? -10.491 6.529 13.137 1.00 93.06 114 LEU A O 1
ATOM 899 N N . ILE A 1 115 ? -11.365 5.925 11.145 1.00 95.38 115 ILE A N 1
ATOM 900 C CA . ILE A 1 115 ? -10.149 5.308 10.621 1.00 95.38 115 ILE A CA 1
ATOM 901 C C . ILE A 1 115 ? -9.349 6.384 9.904 1.00 95.38 115 ILE A C 1
ATOM 903 O O . ILE A 1 115 ? -9.834 7.012 8.962 1.00 95.38 115 ILE A O 1
ATOM 907 N N . TYR A 1 116 ? -8.119 6.599 10.354 1.00 95.50 116 TYR A N 1
ATOM 908 C CA . TYR A 1 116 ? -7.205 7.535 9.720 1.00 95.50 116 TYR A CA 1
ATOM 909 C C . TYR A 1 116 ? -6.220 6.770 8.840 1.00 95.50 116 TYR A C 1
ATOM 911 O O . TYR A 1 116 ? -5.579 5.837 9.311 1.00 95.50 116 TYR A O 1
ATOM 919 N N . VAL A 1 117 ? -6.094 7.146 7.567 1.00 96.12 117 VAL A N 1
ATOM 920 C CA . VAL A 1 117 ? -5.067 6.594 6.672 1.00 96.12 117 VAL A CA 1
ATOM 921 C C . VAL A 1 117 ? -3.819 7.459 6.806 1.00 96.12 117 VAL A C 1
ATOM 923 O O . VAL A 1 117 ? -3.733 8.524 6.196 1.00 96.12 117 VAL A O 1
ATOM 926 N N . ASP A 1 118 ? -2.858 7.017 7.615 1.00 94.25 118 ASP A N 1
ATOM 927 C CA . ASP A 1 118 ? -1.616 7.759 7.848 1.00 94.25 118 ASP A CA 1
ATOM 928 C C . ASP A 1 118 ? -0.755 7.816 6.592 1.00 94.25 118 ASP A C 1
ATOM 930 O O . ASP A 1 118 ? -0.243 8.872 6.212 1.00 94.25 118 ASP A O 1
ATOM 934 N N . TYR A 1 119 ? -0.583 6.660 5.949 1.00 95.75 119 TYR A N 1
ATOM 935 C CA . TYR A 1 119 ? 0.326 6.495 4.824 1.00 95.75 119 TYR A CA 1
ATOM 936 C C . TYR A 1 119 ? -0.261 5.547 3.793 1.00 95.75 119 TYR A C 1
ATOM 938 O O . TYR A 1 119 ? -0.787 4.495 4.139 1.00 95.75 119 TYR A O 1
ATOM 946 N N . ILE A 1 120 ? -0.097 5.899 2.522 1.00 95.69 120 ILE A N 1
ATOM 947 C CA . ILE A 1 120 ? -0.440 5.062 1.377 1.00 95.69 120 ILE A CA 1
ATOM 948 C C . ILE A 1 120 ? 0.559 5.337 0.251 1.00 95.69 120 ILE A C 1
ATOM 950 O O . ILE A 1 120 ? 0.772 6.487 -0.134 1.00 95.69 120 ILE A O 1
ATOM 954 N N . GLU A 1 121 ? 1.227 4.301 -0.246 1.00 95.38 121 GLU A N 1
ATOM 955 C CA . GLU A 1 121 ? 2.127 4.395 -1.399 1.00 95.38 121 GLU A CA 1
ATOM 956 C C . GLU A 1 121 ? 1.968 3.156 -2.282 1.00 95.38 121 GLU A C 1
ATOM 958 O O . GLU A 1 121 ? 1.825 2.035 -1.794 1.00 95.38 121 GLU A O 1
ATOM 963 N N . THR A 1 122 ? 2.011 3.358 -3.595 1.00 95.62 122 THR A N 1
ATOM 964 C CA . THR A 1 122 ? 2.110 2.283 -4.585 1.00 95.62 122 THR A CA 1
ATOM 965 C C . THR A 1 122 ? 3.543 2.179 -5.085 1.00 95.62 122 THR A C 1
ATOM 967 O O . THR A 1 122 ? 4.270 3.177 -5.092 1.00 95.62 122 THR A O 1
ATOM 970 N N . ALA A 1 123 ? 3.933 1.013 -5.591 1.00 95.62 123 ALA A N 1
ATOM 971 C CA . ALA A 1 123 ? 5.240 0.847 -6.202 1.00 95.62 123 ALA A CA 1
ATOM 972 C C . ALA A 1 123 ? 5.473 1.883 -7.319 1.00 95.62 123 ALA A C 1
ATOM 974 O O . ALA A 1 123 ? 4.515 2.290 -7.989 1.00 95.62 123 ALA A O 1
ATOM 975 N N . PRO A 1 124 ? 6.722 2.329 -7.549 1.00 93.19 124 PRO A N 1
ATOM 976 C CA . PRO A 1 124 ? 6.997 3.472 -8.424 1.00 93.19 124 PRO A CA 1
ATOM 977 C C . PRO A 1 124 ? 6.518 3.273 -9.864 1.00 93.19 124 PRO A C 1
ATOM 979 O O . PRO A 1 124 ? 5.993 4.199 -10.478 1.00 93.19 124 PRO A O 1
ATOM 982 N N . TRP A 1 125 ? 6.618 2.045 -10.371 1.00 93.38 125 TRP A N 1
ATOM 983 C CA . TRP A 1 125 ? 6.135 1.653 -11.695 1.00 93.38 125 TRP A CA 1
ATOM 984 C C . TRP A 1 125 ? 4.605 1.607 -11.817 1.00 93.38 125 TRP A C 1
ATOM 986 O O . TRP A 1 125 ? 4.097 1.423 -12.913 1.00 93.38 125 TRP A O 1
ATOM 996 N N . ASN A 1 126 ? 3.845 1.786 -10.735 1.00 94.06 126 ASN A N 1
ATOM 997 C CA . ASN A 1 126 ? 2.381 1.906 -10.778 1.00 94.06 126 ASN A CA 1
ATOM 998 C C . ASN A 1 126 ? 1.911 3.366 -10.678 1.00 94.06 126 ASN A C 1
ATOM 1000 O O . ASN A 1 126 ? 0.718 3.649 -10.789 1.00 94.06 126 ASN A O 1
ATOM 1004 N N . ILE A 1 127 ? 2.831 4.316 -10.475 1.00 89.25 127 ILE A N 1
ATOM 1005 C CA . ILE A 1 127 ? 2.489 5.732 -10.346 1.00 89.25 127 ILE A CA 1
ATOM 1006 C C . ILE A 1 127 ? 2.253 6.313 -11.741 1.00 89.25 127 ILE A C 1
ATOM 1008 O O . ILE A 1 127 ? 3.161 6.399 -12.576 1.00 89.25 127 ILE A O 1
ATOM 1012 N N . LYS A 1 128 ? 1.013 6.746 -11.988 1.00 84.12 128 LYS A N 1
ATOM 1013 C CA . LYS A 1 128 ? 0.593 7.324 -13.267 1.00 84.12 128 LYS A CA 1
ATOM 1014 C C . LYS A 1 128 ? 1.510 8.484 -13.663 1.00 84.12 128 LYS A C 1
ATOM 1016 O O . LYS A 1 128 ? 1.661 9.452 -12.926 1.00 84.12 128 LYS A O 1
ATOM 1021 N N . GLY A 1 129 ? 2.106 8.382 -14.849 1.00 82.06 129 GLY A N 1
ATOM 1022 C CA . GLY A 1 129 ? 2.976 9.416 -15.413 1.00 82.06 129 GLY A CA 1
ATOM 1023 C C . GLY A 1 129 ? 4.394 9.474 -14.834 1.00 82.06 129 GLY A C 1
ATOM 1024 O O . GLY A 1 129 ? 5.204 10.234 -15.359 1.00 82.06 129 GLY A O 1
ATOM 1025 N N . PHE A 1 130 ? 4.723 8.675 -13.812 1.00 84.44 130 PHE A N 1
ATOM 1026 C CA . PHE A 1 130 ? 6.078 8.621 -13.255 1.00 84.44 130 PHE A CA 1
ATOM 1027 C C . PHE A 1 130 ? 6.980 7.682 -14.066 1.00 84.44 130 PHE A C 1
ATOM 1029 O O . PHE A 1 130 ? 8.034 8.100 -14.539 1.00 84.44 130 PHE A O 1
ATOM 1036 N N . MET A 1 131 ? 6.530 6.444 -14.295 1.00 84.88 131 MET A N 1
ATOM 1037 C CA . MET A 1 131 ? 7.237 5.435 -15.096 1.00 84.88 131 MET A CA 1
ATOM 1038 C C . MET A 1 131 ? 6.263 4.771 -16.087 1.00 84.88 131 MET A C 1
ATOM 1040 O O . MET A 1 131 ? 5.676 3.741 -15.764 1.00 84.88 131 MET A O 1
ATOM 1044 N N . PRO A 1 132 ? 6.006 5.383 -17.259 1.00 81.56 132 PRO A N 1
ATOM 1045 C CA . PRO A 1 132 ? 5.100 4.822 -18.259 1.00 81.56 132 PRO A CA 1
ATOM 1046 C C . PRO A 1 132 ? 5.756 3.696 -19.094 1.00 81.56 132 PRO A C 1
ATOM 1048 O O . PRO A 1 132 ? 6.938 3.811 -19.419 1.00 81.56 132 PRO A O 1
ATOM 1051 N N . PRO A 1 133 ? 4.989 2.674 -19.529 1.00 82.25 133 PRO A N 1
ATOM 1052 C CA . PRO A 1 133 ? 3.619 2.383 -19.105 1.00 82.25 133 PRO A CA 1
ATOM 1053 C C . PRO A 1 133 ? 3.612 1.856 -17.663 1.00 82.25 133 PRO A C 1
ATOM 1055 O O . PRO A 1 133 ? 4.506 1.111 -17.272 1.00 82.25 133 PRO A O 1
ATOM 1058 N N . GLY A 1 134 ? 2.611 2.248 -16.866 1.00 85.94 134 GLY A N 1
ATOM 1059 C CA . GLY A 1 134 ? 2.484 1.690 -15.519 1.00 85.94 134 GLY A CA 1
ATOM 1060 C C . GLY A 1 134 ? 2.251 0.172 -15.568 1.00 85.94 134 GLY A C 1
ATOM 1061 O O . GLY A 1 134 ? 1.753 -0.319 -16.581 1.00 85.94 134 GLY A O 1
ATOM 1062 N N . LYS A 1 135 ? 2.578 -0.580 -14.507 1.00 94.56 135 LYS A N 1
ATOM 1063 C CA . LYS A 1 135 ? 2.401 -2.050 -14.502 1.00 94.56 135 LYS A CA 1
ATOM 1064 C C . LYS A 1 135 ? 0.984 -2.474 -14.098 1.00 94.56 135 LYS A C 1
ATOM 1066 O O . LYS A 1 135 ? 0.309 -3.181 -14.845 1.00 94.56 135 LYS A O 1
ATOM 1071 N N . TYR A 1 136 ? 0.520 -2.011 -12.942 1.00 96.75 136 TYR A N 1
ATOM 1072 C CA . TYR A 1 136 ? -0.765 -2.379 -12.352 1.00 96.75 136 TYR A CA 1
ATOM 1073 C C . TYR A 1 136 ? -1.601 -1.157 -11.979 1.00 96.75 136 TYR A C 1
ATOM 1075 O O . TYR A 1 136 ? -1.075 -0.095 -11.642 1.00 96.75 136 TYR A O 1
ATOM 1083 N N . SER A 1 137 ? -2.921 -1.332 -11.971 1.00 95.38 137 SER A N 1
ATOM 1084 C CA . SER A 1 137 ? -3.871 -0.365 -11.417 1.00 95.38 137 SER A CA 1
ATOM 1085 C C . SER A 1 137 ? -4.845 -1.024 -10.433 1.00 95.38 137 SER A C 1
ATOM 1087 O O . SER A 1 137 ? -4.955 -2.248 -10.370 1.00 95.38 137 SER A O 1
ATOM 1089 N N . GLY A 1 138 ? -5.512 -0.201 -9.618 1.00 95.88 138 GLY A N 1
ATOM 1090 C CA . GLY A 1 138 ? -6.452 -0.645 -8.578 1.00 95.88 138 GLY A CA 1
ATOM 1091 C C . GLY A 1 138 ? -5.885 -0.667 -7.153 1.00 95.88 138 GLY A C 1
ATOM 1092 O O . GLY A 1 138 ? -6.658 -0.645 -6.203 1.00 95.88 138 GLY A O 1
ATOM 1093 N N . ILE A 1 139 ? -4.560 -0.599 -6.978 1.00 97.50 139 ILE A N 1
ATOM 1094 C CA . ILE A 1 139 ? -3.881 -0.708 -5.667 1.00 97.50 139 ILE A CA 1
ATOM 1095 C C . ILE A 1 139 ? -4.415 0.316 -4.650 1.00 97.50 139 ILE A C 1
ATOM 1097 O O . ILE A 1 139 ? -4.824 -0.049 -3.551 1.00 97.50 139 ILE A O 1
ATOM 1101 N N . GLY A 1 140 ? -4.461 1.600 -5.024 1.00 95.94 140 GLY A N 1
ATOM 1102 C CA . GLY A 1 140 ? -4.964 2.656 -4.138 1.00 95.94 140 GLY A CA 1
ATOM 1103 C C . GLY A 1 140 ? -6.448 2.496 -3.795 1.00 95.94 140 GLY A C 1
ATOM 1104 O O . GLY A 1 140 ? -6.839 2.684 -2.647 1.00 95.94 140 GLY A O 1
ATOM 1105 N N . SER A 1 141 ? -7.269 2.095 -4.768 1.00 97.12 141 SER A N 1
ATOM 1106 C CA . SER A 1 141 ? -8.701 1.850 -4.564 1.00 97.12 141 SER A CA 1
ATOM 1107 C C . SER A 1 141 ? -8.949 0.683 -3.615 1.00 97.12 141 SER A C 1
ATOM 1109 O O . SER A 1 141 ? -9.802 0.790 -2.739 1.00 97.12 141 SER A O 1
ATOM 1111 N N . ILE A 1 142 ? -8.182 -0.401 -3.748 1.00 98.19 142 ILE A N 1
ATOM 1112 C CA . ILE A 1 142 ? -8.261 -1.554 -2.848 1.00 98.19 142 ILE A CA 1
ATOM 1113 C C . ILE A 1 142 ? -7.888 -1.133 -1.431 1.00 98.19 142 ILE A C 1
ATOM 1115 O O . ILE A 1 142 ? -8.633 -1.435 -0.509 1.00 98.19 142 ILE A O 1
ATOM 1119 N N . PHE A 1 143 ? -6.808 -0.372 -1.247 1.00 98.25 143 PHE A N 1
ATOM 1120 C CA . PHE A 1 143 ? -6.429 0.133 0.073 1.00 98.25 143 PHE A CA 1
ATOM 1121 C C . PHE A 1 143 ? -7.483 1.035 0.714 1.00 98.25 143 PHE A C 1
ATOM 1123 O O . PHE A 1 143 ? -7.823 0.837 1.880 1.00 98.25 143 PHE A O 1
ATOM 1130 N N . LEU A 1 144 ? -8.043 1.986 -0.034 1.00 98.00 144 LEU A N 1
ATOM 1131 C CA . LEU A 1 144 ? -9.117 2.833 0.488 1.00 98.00 144 LEU A CA 1
ATOM 1132 C C . LEU A 1 144 ? -10.366 2.013 0.823 1.00 98.00 144 LEU A C 1
ATOM 1134 O O . LEU A 1 144 ? -10.960 2.222 1.878 1.00 98.00 144 LEU A O 1
ATOM 1138 N N . ASN A 1 145 ? -10.730 1.043 -0.018 1.00 97.81 145 ASN A N 1
ATOM 1139 C CA . ASN A 1 145 ? -11.817 0.120 0.288 1.00 97.81 145 ASN A CA 1
ATOM 1140 C C . ASN A 1 145 ? -11.519 -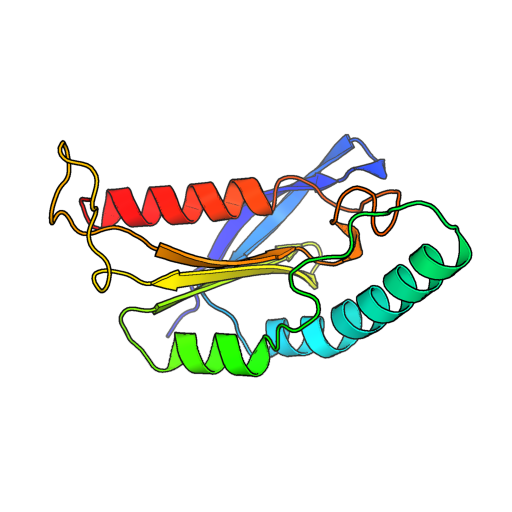0.691 1.558 1.00 97.81 145 ASN A C 1
ATOM 1142 O O . ASN A 1 145 ? -12.387 -0.804 2.413 1.00 97.81 145 ASN A O 1
ATOM 1146 N N . THR A 1 146 ? -10.293 -1.182 1.747 1.00 97.44 146 THR A N 1
ATOM 1147 C CA . THR A 1 146 ? -9.877 -1.858 2.984 1.00 97.44 146 THR A CA 1
ATOM 1148 C C . THR A 1 146 ? -10.052 -0.956 4.203 1.00 97.44 146 THR A C 1
ATOM 1150 O O . THR A 1 146 ? -10.631 -1.394 5.193 1.00 97.44 146 THR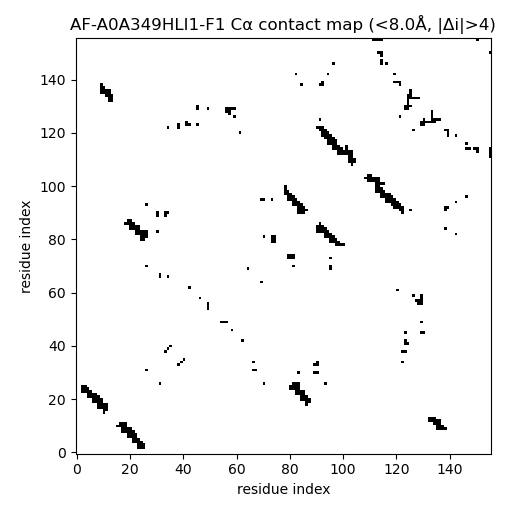 A O 1
ATOM 1153 N N . ALA A 1 147 ? -9.628 0.310 4.142 1.00 97.19 147 ALA A N 1
ATOM 1154 C CA . ALA A 1 147 ? -9.823 1.255 5.244 1.00 97.19 147 ALA A CA 1
ATOM 1155 C C . ALA A 1 147 ? -11.316 1.489 5.554 1.00 97.19 147 ALA A C 1
ATOM 1157 O O . ALA A 1 147 ? -11.699 1.540 6.722 1.00 97.19 147 ALA A O 1
ATOM 1158 N N . ILE A 1 148 ? -12.167 1.563 4.523 1.00 96.62 148 ILE A N 1
ATOM 1159 C CA . ILE A 1 148 ? -13.629 1.655 4.671 1.00 96.62 148 ILE A CA 1
ATOM 1160 C C . ILE A 1 148 ? -14.190 0.392 5.337 1.00 96.62 148 ILE A C 1
ATOM 1162 O O . ILE A 1 148 ? -14.961 0.501 6.286 1.00 96.62 148 ILE A O 1
ATOM 1166 N N . GLN A 1 149 ? -13.788 -0.799 4.891 1.00 95.88 149 GLN A N 1
ATOM 1167 C CA . GLN A 1 149 ? -14.241 -2.067 5.476 1.00 95.88 149 GLN A CA 1
ATOM 1168 C C . GLN A 1 149 ? -13.830 -2.191 6.946 1.00 95.88 149 GLN A C 1
ATOM 1170 O O . GLN A 1 149 ? -14.633 -2.614 7.773 1.00 95.88 149 GLN A O 1
ATOM 1175 N N . VAL A 1 150 ? -12.612 -1.761 7.293 1.00 95.19 150 VAL A N 1
ATOM 1176 C CA . VAL A 1 150 ? -12.170 -1.687 8.693 1.00 95.19 150 VAL A CA 1
ATOM 1177 C C . VAL A 1 150 ? -13.042 -0.709 9.482 1.00 95.19 150 VAL A C 1
ATOM 1179 O O . VAL A 1 150 ? -13.472 -1.045 10.578 1.00 95.19 150 VAL A O 1
ATOM 1182 N N . SER A 1 151 ? -13.364 0.461 8.925 1.00 94.25 151 SER A N 1
ATOM 1183 C CA . SER A 1 151 ? -14.243 1.447 9.574 1.00 94.25 151 SER A CA 1
ATOM 1184 C C . SER A 1 151 ? -15.624 0.869 9.881 1.00 94.25 151 SER A C 1
ATOM 1186 O O . SER A 1 151 ? -16.108 0.992 11.003 1.00 94.25 151 SER A O 1
ATOM 1188 N N . VAL A 1 152 ? -16.230 0.182 8.908 1.00 94.69 152 VAL A N 1
ATOM 1189 C CA . VAL A 1 152 ? -17.532 -0.481 9.072 1.00 94.69 152 VAL A CA 1
ATOM 1190 C C . VAL A 1 152 ? -17.453 -1.597 10.116 1.00 94.69 152 VAL A C 1
ATOM 1192 O O . VAL A 1 152 ? -18.349 -1.718 10.947 1.00 94.69 152 VAL A O 1
ATOM 1195 N N . HIS A 1 153 ? -16.380 -2.392 10.107 1.00 93.69 153 HIS A N 1
ATOM 1196 C CA . HIS A 1 153 ? -16.177 -3.474 11.073 1.00 93.69 153 HIS A CA 1
ATOM 1197 C C . HIS A 1 153 ? -16.013 -2.967 12.514 1.00 93.69 153 HIS A C 1
ATOM 1199 O O . HIS A 1 153 ? -16.545 -3.574 13.438 1.00 93.69 153 HIS A O 1
ATOM 1205 N N . GLU A 1 154 ? -15.315 -1.845 12.703 1.00 91.38 154 GLU A N 1
ATOM 1206 C CA . GLU A 1 154 ? -15.133 -1.189 14.008 1.00 91.38 154 GLU A CA 1
ATOM 1207 C C . GLU A 1 154 ? -16.387 -0.391 14.446 1.00 91.38 154 GLU A C 1
ATOM 1209 O O . GLU A 1 154 ? -16.451 0.096 15.576 1.00 91.38 154 GLU A O 1
ATOM 1214 N N . GLY A 1 155 ? -17.402 -0.277 13.578 1.00 89.94 155 GLY A N 1
ATOM 1215 C CA . GLY A 1 155 ? -18.694 0.353 13.869 1.00 89.94 155 GLY A CA 1
ATOM 1216 C C . GLY A 1 155 ? -18.712 1.883 13.767 1.00 89.94 155 GLY A C 1
ATOM 1217 O O . GLY A 1 155 ? -19.477 2.521 14.494 1.00 89.94 155 GLY A O 1
ATOM 1218 N N . TYR A 1 156 ? -17.856 2.474 12.926 1.00 88.88 156 TYR A N 1
ATOM 1219 C CA . TYR A 1 156 ? -17.728 3.933 12.757 1.00 88.88 156 TYR A CA 1
ATOM 1220 C C . TYR A 1 156 ? -18.631 4.487 11.651 1.00 88.88 156 TYR A C 1
ATOM 1222 O O . TYR A 1 156 ? -18.779 3.808 10.608 1.00 88.88 156 TYR A O 1
#